Protein AF-A0A5E4GCV5-F1 (afdb_monomer_lite)

Sequence (159 aa):
LLGELKKSVRNRAKPEGSIIEAWVQYESLTFCGMYLKNVETVFNRPQRNNDGGMRNEKLSVFAQSARPFGDPGRGESFSRNGMEVAHWFVLNNCDEIMAYLDEHEQMMKREHPSHLVARKHRELFPQWFLDYVNKLKSSNSPTYSDELYNLAFDPIRAE

Secondary structure (DSSP, 8-state):
-HHHHGGG---TTSHHHHHHHHHHHHHHHHHHHHH-TTS--TTTPPPTT----B---SSHHHHB-----S-TTTSPPPPHHHHHHHHHHHHHT-GGGHHHHHHHHHHHHHHS-HHHHHHHHHHHHHHHHHHHHHHHHHTT-TT--HHHHHHHSPPPP--

Foldseek 3Di:
DVVVLQVQQPDPVCSVVSSVVVVVVVVVQVVVVVVDPPDDGPVNDDDPQDQPAFDPDPWRLNRDRDDDDDDPVPDDDQDPVRLLVVLLVCLVPGPVNVVVLVVLLVVLVVVHDPVCSVVCSSVCSLVVQLVVLVVCVVVVPPPHDPVSNCSSDRPDDPD

InterPro domains:
  IPR025452 Domain of unknown function DUF4218 [PF13960] (2-49)

Radius of gyration: 26.99 Å; chains: 1; bounding box: 55×32×72 Å

pLDDT: mean 88.36, std 9.24, range [38.84, 97.75]

Organism: Prunus dulcis (NCBI:txid3755)

Structure (mmCIF, N/CA/C/O backbone):
data_AF-A0A5E4GCV5-F1
#
_entry.id   AF-A0A5E4GCV5-F1
#
loop_
_atom_site.group_PDB
_atom_site.id
_atom_site.type_symbol
_atom_site.label_atom_id
_atom_site.label_alt_id
_atom_site.label_comp_id
_atom_site.label_asym_id
_atom_site.label_entity_id
_atom_site.label_seq_id
_atom_site.pdbx_PDB_ins_code
_atom_site.Cartn_x
_atom_site.Cartn_y
_atom_site.Cartn_z
_atom_site.occupancy
_atom_site.B_iso_or_equiv
_atom_site.auth_seq_id
_atom_site.auth_comp_id
_atom_site.auth_asym_id
_atom_site.auth_atom_id
_atom_site.pdbx_PDB_model_num
ATOM 1 N N . LEU A 1 1 ? 14.647 15.675 -33.474 1.00 65.62 1 LEU A N 1
ATOM 2 C CA . LEU A 1 1 ? 15.161 14.890 -34.621 1.00 65.62 1 LEU A CA 1
ATOM 3 C C . LEU A 1 1 ? 16.685 14.965 -34.787 1.00 65.62 1 LEU A C 1
ATOM 5 O O . LEU A 1 1 ? 17.357 14.019 -34.405 1.00 65.62 1 LEU A O 1
ATOM 9 N N . LEU A 1 2 ? 17.276 16.069 -35.274 1.00 74.62 2 LEU A N 1
ATOM 10 C CA . LEU A 1 2 ? 18.723 16.108 -35.581 1.00 74.62 2 LEU A CA 1
ATOM 11 C C . LEU A 1 2 ? 19.628 15.863 -34.355 1.00 74.62 2 LEU A C 1
ATOM 13 O O . LEU A 1 2 ? 20.655 15.201 -34.462 1.00 74.62 2 LEU A O 1
ATOM 17 N N . GLY A 1 3 ? 19.239 16.361 -33.177 1.00 81.00 3 GLY A N 1
ATOM 18 C CA . GLY A 1 3 ? 19.983 16.133 -31.931 1.00 81.00 3 GLY A CA 1
ATOM 19 C C . GLY A 1 3 ? 20.004 14.671 -31.465 1.00 81.00 3 GLY A C 1
ATOM 20 O O . GLY A 1 3 ? 20.958 14.261 -30.812 1.00 81.00 3 GLY A O 1
ATOM 21 N N . GLU A 1 4 ? 18.993 13.874 -31.818 1.00 81.81 4 GLU A N 1
ATOM 22 C CA . GLU A 1 4 ? 18.943 12.442 -31.4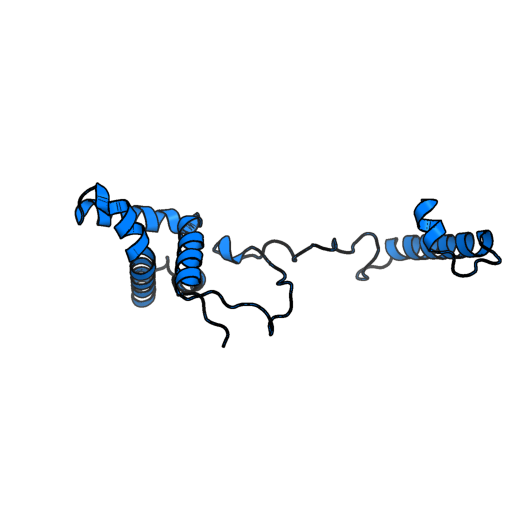93 1.00 81.81 4 GLU A CA 1
ATOM 23 C C . GLU A 1 4 ? 19.745 11.622 -32.500 1.00 81.81 4 GLU A C 1
ATOM 25 O O . GLU A 1 4 ? 20.535 10.772 -32.102 1.00 81.81 4 GLU A O 1
ATOM 30 N N . LEU A 1 5 ? 19.650 11.961 -33.787 1.00 81.81 5 LEU A N 1
ATOM 31 C CA . LEU A 1 5 ? 20.434 11.324 -34.849 1.00 81.81 5 LEU A CA 1
ATOM 32 C C . LEU A 1 5 ? 21.938 11.590 -34.719 1.00 81.81 5 LEU A C 1
ATOM 34 O O . LEU A 1 5 ? 22.764 10.748 -35.047 1.00 81.81 5 LEU A O 1
ATOM 38 N N . LYS A 1 6 ? 22.340 12.725 -34.146 1.00 85.75 6 LYS A N 1
ATOM 39 C CA . LYS A 1 6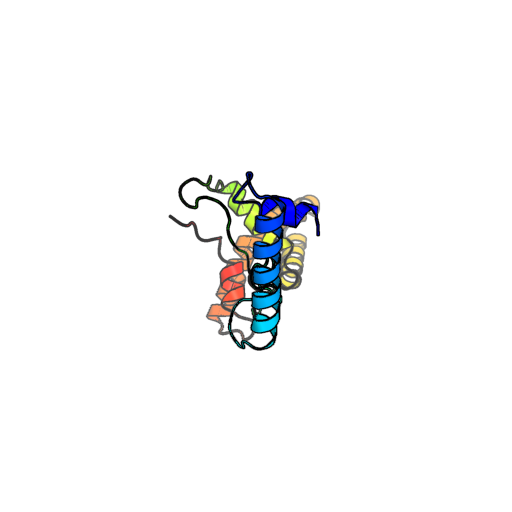 ? 23.753 12.942 -33.800 1.00 85.75 6 LYS A CA 1
ATOM 40 C C . LYS A 1 6 ? 24.272 11.930 -32.771 1.00 85.75 6 LYS A C 1
ATOM 42 O O . LYS A 1 6 ? 25.451 11.589 -32.813 1.00 85.75 6 LYS A O 1
ATOM 47 N N . LYS A 1 7 ? 23.416 11.419 -31.876 1.00 89.12 7 LYS A N 1
ATOM 48 C CA . LYS A 1 7 ? 23.797 10.397 -30.884 1.00 89.12 7 LYS A CA 1
ATOM 49 C C . LYS A 1 7 ? 23.975 9.011 -31.510 1.00 89.12 7 LYS A C 1
ATOM 51 O O . LYS A 1 7 ? 24.615 8.166 -30.893 1.00 89.12 7 LYS A O 1
ATOM 56 N N . SER A 1 8 ? 23.449 8.773 -32.715 1.00 86.44 8 SER A N 1
ATOM 57 C CA . SER A 1 8 ? 23.596 7.495 -33.422 1.00 86.44 8 SER A CA 1
ATOM 58 C C . SER A 1 8 ? 24.860 7.408 -34.288 1.00 86.44 8 SER A C 1
ATOM 60 O O . SER A 1 8 ? 25.106 6.363 -34.886 1.00 86.44 8 SER A O 1
ATOM 62 N N . VAL A 1 9 ? 25.697 8.456 -34.336 1.00 91.69 9 VAL A N 1
ATOM 63 C CA . VAL A 1 9 ? 26.974 8.440 -35.070 1.00 91.69 9 VAL A CA 1
ATOM 64 C C . VAL A 1 9 ? 27.956 7.470 -34.409 1.00 91.69 9 VAL A C 1
ATOM 66 O O . VAL A 1 9 ? 28.618 7.801 -33.425 1.00 91.69 9 VAL A O 1
ATOM 69 N N . ARG A 1 10 ? 28.078 6.269 -34.983 1.00 90.06 10 ARG A N 1
ATOM 70 C CA . ARG A 1 10 ? 29.064 5.257 -34.567 1.00 90.06 10 ARG A CA 1
ATOM 71 C C . ARG A 1 10 ? 30.398 5.411 -35.297 1.00 90.06 10 ARG A C 1
ATOM 73 O O . ARG A 1 10 ? 31.441 5.169 -34.697 1.00 90.06 10 ARG A O 1
ATOM 80 N N . ASN A 1 11 ? 30.383 5.872 -36.552 1.00 91.62 11 ASN A N 1
ATOM 81 C CA . ASN A 1 11 ? 31.589 6.162 -37.324 1.00 91.62 11 ASN A CA 1
ATOM 82 C C . ASN A 1 11 ? 31.765 7.674 -37.527 1.00 91.62 11 ASN A C 1
ATOM 84 O O . ASN A 1 11 ? 31.146 8.286 -38.397 1.00 91.62 11 ASN A O 1
ATOM 88 N N . ARG A 1 12 ? 32.671 8.276 -36.750 1.00 91.12 12 ARG A N 1
ATOM 89 C CA . ARG A 1 12 ? 32.960 9.718 -36.823 1.00 91.12 12 ARG A CA 1
ATOM 90 C C . ARG A 1 12 ? 33.681 10.143 -38.105 1.00 91.12 12 ARG A C 1
ATOM 92 O O . ARG A 1 12 ? 33.622 11.318 -38.441 1.00 91.12 12 ARG A O 1
ATOM 99 N N . ALA A 1 13 ? 34.326 9.221 -38.824 1.00 94.00 13 ALA A N 1
ATOM 100 C CA . ALA A 1 13 ? 34.964 9.516 -40.109 1.00 94.00 13 ALA A CA 1
ATOM 101 C C . ALA A 1 13 ? 33.947 9.642 -41.258 1.00 94.00 13 ALA A C 1
ATOM 103 O O . ALA A 1 13 ? 34.273 10.185 -42.308 1.00 94.00 13 ALA A O 1
ATOM 104 N N . LYS A 1 14 ? 32.722 9.128 -41.066 1.00 92.56 14 LYS A N 1
ATOM 105 C CA . LYS A 1 14 ? 31.602 9.217 -42.018 1.00 92.56 14 LYS A CA 1
ATOM 106 C C . LYS A 1 14 ? 30.298 9.524 -41.266 1.00 92.56 14 LYS A C 1
ATOM 108 O O . LYS A 1 14 ? 29.443 8.639 -41.118 1.00 92.56 14 LYS A O 1
ATOM 113 N N . PRO A 1 15 ? 30.155 10.751 -40.735 1.00 91.56 15 PRO A N 1
ATOM 114 C CA . PRO A 1 15 ? 29.041 11.104 -39.867 1.00 91.56 15 PRO A CA 1
ATOM 115 C C . PRO A 1 15 ? 27.701 11.103 -40.609 1.00 91.56 15 PRO A C 1
ATOM 117 O O . PRO A 1 15 ? 26.736 10.579 -40.056 1.00 91.56 15 PRO A O 1
ATOM 120 N N . GLU A 1 16 ? 27.626 11.594 -41.857 1.00 93.00 16 GLU A N 1
ATOM 121 C CA . GLU A 1 16 ? 26.362 11.563 -42.610 1.00 93.00 16 GLU A CA 1
ATOM 122 C C . GLU A 1 16 ? 25.924 10.127 -42.904 1.00 93.00 16 GLU A C 1
ATOM 124 O O . GLU A 1 16 ? 24.764 9.784 -42.692 1.00 93.00 16 GLU A O 1
ATOM 129 N N . GLY A 1 17 ? 26.861 9.263 -43.311 1.00 93.94 17 GLY A N 1
ATOM 130 C CA . GLY A 1 17 ? 26.578 7.848 -43.565 1.00 93.94 17 GLY A CA 1
ATOM 131 C C . GLY A 1 17 ? 26.038 7.126 -42.327 1.00 93.94 17 GLY A C 1
ATOM 132 O O . GLY A 1 17 ? 25.045 6.411 -42.422 1.00 93.94 17 GLY A O 1
ATOM 133 N N . SER A 1 18 ? 26.628 7.383 -41.153 1.00 92.69 18 SER A N 1
ATOM 134 C CA . SER A 1 18 ? 26.147 6.812 -39.883 1.00 92.69 18 SER A CA 1
ATOM 135 C C . SER A 1 18 ? 24.742 7.303 -39.511 1.00 92.69 18 SER A C 1
ATOM 137 O O . SER A 1 18 ? 23.948 6.555 -38.945 1.00 92.69 18 SER A O 1
ATOM 139 N N . ILE A 1 19 ? 24.429 8.570 -39.804 1.00 92.69 19 ILE A N 1
ATOM 140 C CA . ILE A 1 19 ? 23.101 9.146 -39.551 1.00 92.69 19 ILE A CA 1
ATOM 141 C C . ILE A 1 19 ? 22.059 8.521 -40.480 1.00 92.69 19 ILE A C 1
ATOM 143 O O . ILE A 1 19 ? 20.987 8.139 -40.014 1.00 92.69 19 ILE A O 1
ATOM 147 N N . ILE A 1 20 ? 22.377 8.390 -41.772 1.00 93.25 20 ILE A N 1
ATOM 148 C CA . ILE A 1 20 ? 21.485 7.783 -42.767 1.00 93.25 20 ILE A CA 1
ATOM 149 C C . ILE A 1 20 ? 21.191 6.326 -42.399 1.00 93.25 20 ILE A C 1
ATOM 151 O O . ILE A 1 20 ? 20.032 5.924 -42.398 1.00 93.25 20 ILE A O 1
ATOM 155 N N . GLU A 1 21 ? 22.210 5.549 -42.029 1.00 92.12 21 GLU A N 1
ATOM 156 C CA . GLU A 1 21 ? 22.036 4.153 -41.615 1.00 92.12 21 GLU A CA 1
ATOM 157 C C . GLU A 1 21 ? 21.094 4.026 -40.407 1.00 92.12 21 GLU A C 1
ATOM 159 O O . GLU A 1 21 ? 20.141 3.245 -40.435 1.00 92.12 21 GLU A O 1
ATOM 164 N N . ALA A 1 22 ? 21.312 4.838 -39.369 1.00 90.81 22 ALA A N 1
ATOM 165 C CA . ALA A 1 22 ? 20.453 4.860 -38.190 1.00 90.81 22 ALA A CA 1
ATOM 166 C C . ALA A 1 22 ? 19.007 5.267 -38.520 1.00 90.81 22 ALA A C 1
ATOM 168 O O . ALA A 1 22 ? 18.069 4.705 -37.956 1.00 90.81 22 ALA A O 1
ATOM 169 N N . TRP A 1 23 ? 18.820 6.212 -39.446 1.00 91.44 23 TRP A N 1
ATOM 170 C CA . TRP A 1 23 ? 17.493 6.622 -39.903 1.00 91.44 23 TRP A CA 1
ATOM 171 C C . TRP A 1 23 ? 16.768 5.494 -40.642 1.00 91.44 23 TRP A C 1
ATOM 173 O O . TRP A 1 23 ? 15.616 5.202 -40.335 1.00 91.44 23 TRP A O 1
ATOM 183 N N . VAL A 1 24 ? 17.452 4.804 -41.560 1.00 94.12 24 VAL A N 1
ATOM 184 C CA . VAL A 1 24 ? 16.883 3.659 -42.291 1.00 94.12 24 VAL A CA 1
ATOM 185 C C . VAL A 1 24 ? 16.468 2.545 -41.329 1.00 94.12 24 VAL A C 1
ATOM 187 O O . VAL A 1 24 ? 15.382 1.982 -41.473 1.00 94.12 24 VAL A O 1
ATOM 190 N N . GLN A 1 25 ? 17.293 2.247 -40.321 1.00 90.56 25 GLN A N 1
ATOM 191 C CA . GLN A 1 25 ? 16.951 1.275 -39.278 1.00 90.56 25 GLN A CA 1
ATOM 192 C C . GLN A 1 25 ? 15.725 1.714 -38.468 1.00 90.56 25 GLN A C 1
ATOM 194 O O . GLN A 1 25 ? 14.823 0.907 -38.244 1.00 90.56 25 GLN A O 1
ATOM 199 N N . TYR A 1 26 ? 15.674 2.984 -38.056 1.00 89.06 26 TYR A N 1
ATOM 200 C CA . TYR A 1 26 ? 14.546 3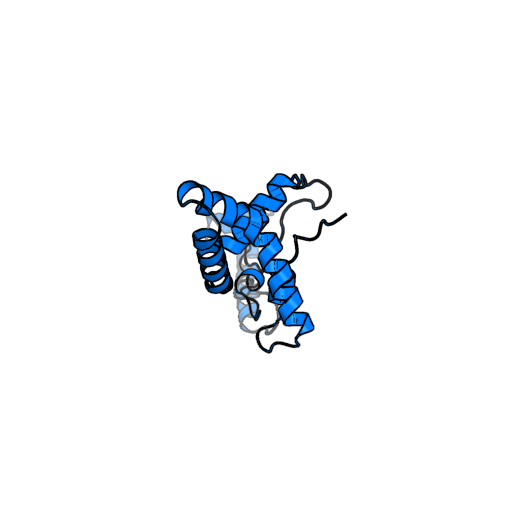.546 -37.315 1.00 89.06 26 TYR A CA 1
ATOM 201 C C . TYR A 1 26 ? 13.234 3.444 -38.100 1.00 89.06 26 TYR A C 1
ATOM 203 O O . TYR A 1 26 ? 12.262 2.910 -37.572 1.00 89.06 26 TYR A O 1
ATOM 211 N N . GLU A 1 27 ? 13.212 3.882 -39.360 1.00 91.38 27 GLU A N 1
ATOM 212 C CA . GLU A 1 27 ? 12.026 3.810 -40.225 1.00 91.38 27 GLU A CA 1
ATOM 213 C C . GLU A 1 27 ? 11.592 2.360 -40.468 1.00 91.38 27 GLU A C 1
ATOM 215 O O . GLU A 1 27 ? 10.413 2.032 -40.342 1.00 91.38 27 GLU A O 1
ATOM 220 N N . SER A 1 28 ? 12.544 1.455 -40.722 1.00 92.69 28 SER A N 1
ATOM 221 C CA . SER A 1 28 ? 12.244 0.034 -40.949 1.00 92.69 28 SER A CA 1
ATOM 222 C C . SER A 1 28 ? 11.613 -0.623 -39.717 1.00 92.69 28 SER A C 1
ATOM 224 O O . SER A 1 28 ? 10.623 -1.343 -39.834 1.00 92.69 28 SER A O 1
ATOM 226 N N . LEU A 1 29 ? 12.151 -0.363 -38.519 1.00 88.81 29 LEU A N 1
ATOM 227 C CA . LEU A 1 29 ? 11.611 -0.894 -37.261 1.00 88.81 29 LEU A CA 1
ATOM 228 C C . LEU A 1 29 ? 10.260 -0.268 -36.905 1.00 88.81 29 LEU A C 1
ATOM 230 O O . LEU A 1 29 ? 9.369 -0.971 -36.433 1.00 88.81 29 LEU A O 1
ATOM 234 N N . THR A 1 30 ? 10.103 1.030 -37.159 1.00 88.81 30 THR A N 1
ATOM 235 C CA . THR A 1 30 ? 8.841 1.764 -36.998 1.00 88.81 30 THR A CA 1
ATOM 236 C C . THR A 1 30 ? 7.759 1.153 -37.887 1.00 88.81 30 THR A C 1
ATOM 238 O O . THR A 1 30 ? 6.698 0.783 -37.388 1.00 88.81 30 THR A O 1
ATOM 241 N N . PHE A 1 31 ? 8.052 0.950 -39.174 1.00 90.19 31 PHE A N 1
ATOM 242 C CA . PHE A 1 31 ? 7.137 0.331 -40.130 1.00 90.19 31 PHE A CA 1
ATOM 243 C C . PHE A 1 31 ? 6.766 -1.101 -39.730 1.00 90.19 31 PHE A C 1
ATOM 245 O O . PHE A 1 31 ? 5.585 -1.415 -39.602 1.00 90.19 31 PHE A O 1
ATOM 252 N N . CYS A 1 32 ? 7.752 -1.967 -39.466 1.00 90.00 32 CYS A N 1
ATOM 253 C CA . CYS A 1 32 ? 7.492 -3.339 -39.021 1.00 90.00 32 CYS A CA 1
ATOM 254 C C . CYS A 1 32 ? 6.670 -3.367 -37.722 1.00 90.00 32 CYS A C 1
ATOM 256 O O . CYS A 1 32 ? 5.748 -4.173 -37.586 1.00 90.00 32 CYS A O 1
ATOM 258 N N . GLY A 1 33 ? 6.955 -2.455 -36.789 1.00 88.44 33 GLY A N 1
ATOM 259 C CA . GLY A 1 33 ? 6.248 -2.331 -35.517 1.00 88.44 33 GLY A CA 1
ATOM 260 C C . GLY A 1 33 ? 4.754 -2.028 -35.653 1.00 88.44 33 GLY A C 1
ATOM 261 O O . GLY A 1 33 ? 3.989 -2.413 -34.774 1.00 88.44 33 GLY A O 1
ATOM 262 N N . MET A 1 34 ? 4.312 -1.417 -36.759 1.00 88.44 34 MET A N 1
ATOM 263 C CA . MET A 1 34 ? 2.884 -1.187 -37.022 1.00 88.44 34 MET A CA 1
ATOM 264 C C . MET A 1 34 ? 2.110 -2.482 -37.321 1.00 88.44 34 MET A C 1
ATOM 266 O O . MET A 1 34 ? 0.894 -2.518 -37.141 1.00 88.44 34 MET A O 1
ATOM 270 N N . TYR A 1 35 ? 2.794 -3.543 -37.764 1.00 89.25 35 TYR A N 1
ATOM 271 C CA . TYR A 1 35 ? 2.163 -4.795 -38.204 1.00 89.25 35 TYR A CA 1
ATOM 272 C C . TYR A 1 35 ? 2.462 -5.995 -37.296 1.00 89.25 35 TYR A C 1
ATOM 274 O O . TYR A 1 35 ? 1.744 -6.996 -37.346 1.00 89.25 35 TYR A O 1
ATOM 282 N N . LEU A 1 36 ? 3.485 -5.914 -36.441 1.00 87.06 36 LEU A N 1
ATOM 283 C CA . LEU A 1 36 ? 3.798 -6.957 -35.466 1.00 87.06 36 LEU A CA 1
ATOM 284 C C . LEU A 1 36 ? 2.853 -6.871 -34.259 1.00 87.06 36 LEU A C 1
ATOM 286 O O . LEU A 1 36 ? 2.929 -5.952 -33.445 1.00 87.06 36 LEU A O 1
ATOM 290 N N . LYS A 1 37 ? 1.973 -7.865 -34.115 1.00 82.31 37 LYS A N 1
ATOM 291 C CA . LYS A 1 37 ? 1.142 -8.029 -32.913 1.00 82.31 37 LYS A CA 1
ATOM 292 C C . LYS A 1 37 ? 1.943 -8.766 -31.835 1.00 82.31 37 LYS A C 1
ATOM 294 O O . LYS A 1 37 ? 2.647 -9.722 -32.144 1.00 82.31 37 LYS A O 1
ATOM 299 N N . ASN A 1 38 ? 1.796 -8.346 -30.578 1.00 82.38 38 ASN A N 1
ATOM 300 C CA . ASN A 1 38 ? 2.404 -8.972 -29.390 1.00 82.38 38 ASN A CA 1
ATOM 301 C C . ASN A 1 38 ? 3.937 -8.855 -29.266 1.00 82.38 38 ASN A C 1
ATOM 303 O O . ASN A 1 38 ? 4.557 -9.654 -28.568 1.00 82.38 38 ASN A O 1
ATOM 307 N N . VAL A 1 39 ? 4.555 -7.861 -29.904 1.00 84.94 39 VAL A N 1
ATOM 308 C CA . VAL A 1 39 ? 5.969 -7.509 -29.689 1.00 84.94 39 VAL A CA 1
ATOM 309 C C . VAL A 1 39 ? 6.035 -6.113 -29.078 1.00 84.94 39 VAL A C 1
ATOM 311 O O . VAL A 1 39 ? 5.261 -5.236 -29.465 1.00 84.94 39 VAL A O 1
ATOM 314 N N . GLU A 1 40 ? 6.940 -5.899 -28.123 1.00 84.38 40 GLU A N 1
ATOM 315 C CA . GLU A 1 40 ? 7.205 -4.564 -27.583 1.00 84.38 40 GLU A CA 1
ATOM 316 C C . GLU A 1 40 ? 7.836 -3.684 -28.679 1.00 84.38 40 GLU A C 1
ATOM 318 O O . GLU A 1 40 ? 8.882 -4.003 -29.242 1.00 84.38 40 GLU A O 1
ATOM 323 N N . THR A 1 41 ? 7.185 -2.572 -29.001 1.00 85.81 41 THR A N 1
ATOM 324 C CA . THR A 1 41 ? 7.590 -1.585 -30.005 1.00 85.81 41 THR A CA 1
ATOM 325 C C . THR A 1 41 ? 7.692 -0.210 -29.356 1.00 85.81 41 THR A C 1
ATOM 327 O O . THR A 1 41 ? 7.212 0.009 -28.246 1.00 85.81 41 THR A O 1
ATOM 330 N N . VAL A 1 42 ? 8.257 0.764 -30.072 1.00 79.44 42 VAL A N 1
ATOM 331 C CA . VAL A 1 42 ? 8.301 2.164 -29.610 1.00 79.44 42 VAL A CA 1
ATOM 332 C C . VAL A 1 42 ? 6.897 2.719 -29.307 1.00 79.44 42 VAL A C 1
ATOM 334 O O . VAL A 1 42 ? 6.767 3.599 -28.464 1.00 79.44 42 VAL A O 1
ATOM 337 N N . PHE A 1 43 ? 5.850 2.184 -29.943 1.00 81.25 43 PHE A N 1
ATOM 338 C CA . PHE A 1 43 ? 4.473 2.661 -29.795 1.00 81.25 43 PHE A CA 1
ATOM 339 C C . PHE A 1 43 ? 3.722 2.074 -28.599 1.00 81.25 43 PHE A C 1
ATOM 341 O O . PHE A 1 43 ? 2.850 2.738 -28.049 1.00 81.25 43 PHE A O 1
ATOM 348 N N . ASN A 1 44 ? 4.015 0.827 -28.224 1.00 83.06 44 ASN A N 1
ATOM 349 C CA . ASN A 1 44 ? 3.273 0.108 -27.181 1.00 83.06 44 ASN A CA 1
ATOM 350 C C . ASN A 1 44 ? 4.090 -0.115 -25.899 1.00 83.06 44 ASN A C 1
ATOM 352 O O . ASN A 1 44 ? 3.544 -0.586 -24.901 1.00 83.06 44 ASN A O 1
ATOM 356 N N . ARG A 1 45 ? 5.384 0.232 -25.916 1.00 83.38 45 ARG A N 1
ATOM 357 C CA . ARG A 1 45 ? 6.264 0.149 -24.756 1.00 83.38 45 ARG A CA 1
ATOM 358 C C . ARG A 1 45 ? 5.730 1.023 -23.615 1.00 83.38 45 ARG A C 1
ATOM 360 O O . ARG A 1 45 ? 5.580 2.234 -23.803 1.00 83.38 45 ARG A O 1
ATOM 367 N N . PRO A 1 46 ? 5.504 0.451 -22.418 1.00 81.81 46 PRO A N 1
ATOM 368 C CA . PRO A 1 46 ? 5.176 1.218 -21.226 1.00 81.81 46 PRO A CA 1
ATOM 369 C C . PRO A 1 46 ? 6.204 2.320 -20.958 1.00 81.81 46 PRO A C 1
ATOM 371 O O . PRO A 1 46 ? 7.404 2.143 -21.190 1.00 81.81 46 PRO A O 1
ATOM 374 N N . GLN A 1 47 ? 5.752 3.454 -20.417 1.00 80.06 47 GLN A N 1
ATOM 375 C CA . GLN A 1 47 ? 6.677 4.474 -19.927 1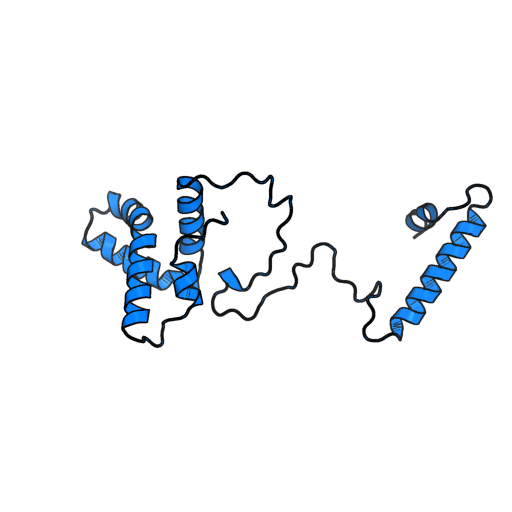.00 80.06 47 GLN A CA 1
ATOM 376 C C . GLN A 1 47 ? 7.628 3.882 -18.878 1.00 80.06 47 GLN A C 1
ATOM 378 O O . GLN A 1 47 ? 7.288 2.935 -18.171 1.00 80.06 47 GLN A O 1
ATOM 383 N N . ARG A 1 48 ? 8.824 4.474 -18.748 1.00 76.81 48 ARG A N 1
ATOM 384 C CA . ARG A 1 48 ? 9.854 4.002 -17.804 1.00 76.81 48 ARG A CA 1
ATOM 385 C C . ARG A 1 48 ? 9.351 3.873 -16.361 1.00 76.81 48 ARG A C 1
ATOM 387 O O . ARG A 1 48 ? 9.821 2.985 -15.661 1.00 76.81 48 ARG A O 1
ATOM 394 N N . ASN A 1 49 ? 8.403 4.723 -15.965 1.00 79.19 49 ASN A N 1
ATOM 395 C CA . ASN A 1 49 ? 7.806 4.759 -14.629 1.00 79.19 49 ASN A CA 1
ATOM 396 C C . ASN A 1 49 ? 6.367 4.209 -14.637 1.00 79.19 49 ASN A C 1
ATOM 398 O O . ASN A 1 49 ? 5.494 4.752 -13.970 1.00 79.19 49 ASN A O 1
ATOM 402 N N . ASN A 1 50 ? 6.081 3.198 -15.463 1.00 81.38 50 ASN A N 1
ATOM 403 C CA . ASN A 1 50 ? 4.795 2.509 -15.419 1.00 81.38 50 ASN A CA 1
ATOM 404 C C . ASN A 1 50 ? 4.862 1.348 -14.415 1.00 81.38 50 ASN A C 1
ATOM 406 O O . ASN A 1 50 ? 5.493 0.329 -14.695 1.00 81.38 50 ASN A O 1
ATOM 410 N N . ASP A 1 51 ? 4.174 1.498 -13.284 1.00 81.56 51 ASP A N 1
ATOM 411 C CA . ASP A 1 51 ? 4.127 0.494 -12.214 1.00 81.56 51 ASP A CA 1
ATOM 412 C C . ASP A 1 51 ? 3.063 -0.597 -12.431 1.00 81.56 51 ASP A C 1
ATOM 414 O O . ASP A 1 51 ? 2.844 -1.433 -11.561 1.00 81.56 51 ASP A O 1
ATOM 418 N N . GLY A 1 52 ? 2.418 -0.641 -13.601 1.00 78.94 52 GLY A N 1
ATOM 419 C CA . GLY A 1 52 ? 1.431 -1.674 -13.938 1.00 78.94 52 GLY A CA 1
ATOM 420 C C . GLY A 1 52 ? -0.013 -1.308 -13.588 1.00 78.94 52 GLY A C 1
ATOM 421 O O . GLY A 1 52 ? -0.898 -2.143 -13.742 1.00 78.94 52 GLY A O 1
ATOM 422 N N . GLY A 1 53 ? -0.261 -0.059 -13.185 1.00 82.06 53 GLY A N 1
ATOM 423 C CA . GLY A 1 53 ? -1.602 0.471 -12.932 1.00 82.06 53 GLY A CA 1
ATOM 424 C C . GLY A 1 53 ? -2.264 -0.066 -11.658 1.00 82.06 53 GLY A C 1
ATOM 425 O O . GLY A 1 53 ? -1.614 -0.655 -10.788 1.00 82.06 53 GLY A O 1
ATOM 426 N N . MET A 1 54 ? -3.571 0.185 -11.540 1.00 84.19 54 MET A N 1
ATOM 427 C CA . MET A 1 54 ? -4.375 -0.290 -10.413 1.00 84.19 54 MET A CA 1
ATOM 428 C C . MET A 1 54 ? -4.771 -1.757 -10.597 1.00 84.19 54 MET A C 1
ATOM 430 O O . MET A 1 54 ? -5.186 -2.175 -11.678 1.00 84.19 54 MET A O 1
ATOM 434 N N . ARG A 1 55 ? -4.655 -2.523 -9.517 1.00 86.12 55 ARG A N 1
ATOM 435 C CA . ARG A 1 55 ? -5.148 -3.889 -9.369 1.00 86.12 55 ARG A CA 1
ATOM 436 C C . ARG A 1 55 ? -6.610 -3.866 -8.936 1.00 86.12 55 ARG A C 1
ATOM 438 O O . ARG A 1 55 ? -7.077 -2.897 -8.343 1.00 86.12 55 ARG A O 1
ATOM 445 N N . ASN A 1 56 ? -7.313 -4.959 -9.213 1.00 87.12 56 ASN A N 1
ATOM 446 C CA . ASN A 1 56 ? -8.688 -5.160 -8.761 1.00 87.12 56 ASN A CA 1
ATOM 447 C C . ASN A 1 56 ? -8.695 -5.701 -7.322 1.00 87.12 56 ASN A C 1
ATOM 449 O O . ASN A 1 56 ? -8.997 -6.873 -7.113 1.00 87.12 56 ASN A O 1
ATOM 453 N N . GLU A 1 57 ? -8.338 -4.851 -6.363 1.00 89.00 57 GLU A N 1
ATOM 454 C CA . GLU A 1 57 ? -8.425 -5.147 -4.924 1.00 89.00 57 GLU A CA 1
ATOM 455 C C . GLU A 1 57 ? -9.695 -4.518 -4.328 1.00 89.00 57 GLU A C 1
ATOM 457 O O . GLU A 1 57 ? -10.276 -3.600 -4.918 1.00 89.00 57 GLU A O 1
ATOM 462 N N . LYS A 1 58 ? -10.155 -5.007 -3.171 1.00 87.75 58 LYS A N 1
ATOM 463 C CA . LYS A 1 58 ? -11.340 -4.453 -2.491 1.00 87.75 58 LYS A CA 1
ATOM 464 C C . LYS A 1 58 ? -11.038 -3.135 -1.785 1.00 87.75 58 LYS A C 1
ATOM 466 O O . LYS A 1 58 ? -11.915 -2.277 -1.738 1.00 87.75 58 LYS A O 1
ATOM 471 N N . LEU A 1 59 ? -9.839 -2.996 -1.223 1.00 89.75 59 LEU A N 1
ATOM 472 C CA . LEU A 1 59 ? -9.361 -1.787 -0.563 1.00 89.75 59 LEU A CA 1
ATOM 473 C C . LEU A 1 59 ? -8.378 -1.047 -1.474 1.00 89.75 59 LEU A C 1
ATOM 475 O O . LEU A 1 59 ? -7.393 -1.609 -1.961 1.00 89.75 59 LEU A O 1
ATOM 479 N N . SER A 1 60 ? -8.614 0.249 -1.657 1.00 89.88 60 SER A N 1
ATOM 480 C CA . SER A 1 60 ? -7.807 1.141 -2.495 1.00 89.88 60 SER A CA 1
ATOM 481 C C . SER A 1 60 ? -6.327 1.161 -2.104 1.00 89.88 60 SER A C 1
ATOM 483 O O . SER A 1 60 ? -5.463 1.222 -2.980 1.00 89.88 60 SER A O 1
ATOM 485 N N . VAL A 1 61 ? -6.023 1.014 -0.810 1.00 89.00 61 VAL A N 1
ATOM 486 C CA . VAL A 1 61 ? -4.650 0.932 -0.283 1.00 89.00 61 VAL A CA 1
ATOM 487 C C . VAL A 1 61 ? -3.841 -0.221 -0.892 1.00 89.00 61 VAL A C 1
ATOM 489 O O . VAL A 1 61 ? -2.627 -0.101 -1.047 1.00 89.00 61 VAL A O 1
ATOM 492 N N . PHE A 1 62 ? -4.497 -1.316 -1.288 1.00 89.06 62 PHE A N 1
ATOM 493 C CA . PHE A 1 62 ? -3.851 -2.460 -1.937 1.00 89.06 62 PHE A CA 1
ATOM 494 C C . PHE A 1 62 ? -3.938 -2.410 -3.465 1.00 89.06 62 PHE A C 1
ATOM 496 O O . PHE A 1 62 ? -3.165 -3.082 -4.149 1.00 89.06 62 PHE A O 1
ATOM 503 N N . ALA A 1 63 ? -4.835 -1.589 -4.018 1.00 89.62 63 ALA A N 1
ATOM 504 C CA . ALA A 1 63 ? -5.040 -1.492 -5.457 1.00 89.62 63 ALA A CA 1
ATOM 505 C C . ALA A 1 63 ? -3.827 -0.898 -6.187 1.00 89.62 63 ALA A C 1
ATOM 507 O O . ALA A 1 63 ? -3.585 -1.223 -7.350 1.00 89.62 63 ALA A O 1
ATOM 508 N N . GLN A 1 64 ? -3.038 -0.031 -5.551 1.00 84.75 64 GLN A N 1
ATOM 509 C CA . GLN A 1 64 ? -1.895 0.581 -6.221 1.00 84.75 64 GLN A CA 1
ATOM 510 C C . GLN A 1 64 ? -0.731 -0.409 -6.369 1.00 84.75 64 GLN A C 1
ATOM 512 O O . GLN A 1 64 ? -0.120 -0.842 -5.394 1.00 84.75 64 GLN A O 1
ATOM 517 N N . SER A 1 65 ? -0.356 -0.712 -7.615 1.00 82.94 65 SER A N 1
ATOM 518 C CA . SER A 1 65 ? 0.918 -1.379 -7.878 1.00 82.94 65 SER A CA 1
ATOM 519 C C . SER A 1 65 ? 2.060 -0.386 -7.671 1.00 82.94 65 SER A C 1
ATOM 521 O O . SER A 1 65 ? 2.047 0.707 -8.234 1.00 82.94 65 SER A O 1
ATOM 523 N N . ALA A 1 66 ? 3.056 -0.779 -6.884 1.00 78.81 66 ALA A N 1
ATOM 524 C CA . ALA A 1 66 ? 4.296 -0.036 -6.718 1.00 78.81 66 ALA A CA 1
ATOM 525 C C . ALA A 1 66 ? 5.474 -0.921 -7.120 1.00 78.81 66 ALA A C 1
ATOM 527 O O . ALA A 1 66 ? 5.513 -2.112 -6.793 1.00 78.81 66 ALA A O 1
ATOM 528 N N . ARG A 1 67 ? 6.455 -0.335 -7.811 1.00 76.81 67 ARG A N 1
ATOM 529 C CA . ARG A 1 67 ? 7.730 -0.997 -8.076 1.00 76.81 67 ARG A CA 1
ATOM 530 C C . ARG A 1 67 ? 8.749 -0.544 -7.030 1.00 76.81 67 ARG A C 1
ATOM 532 O O . ARG A 1 67 ? 9.246 0.578 -7.137 1.00 76.81 67 ARG A O 1
ATOM 539 N N . PRO A 1 68 ? 9.081 -1.375 -6.025 1.00 76.62 68 PRO A N 1
ATOM 540 C CA . PRO A 1 68 ? 10.112 -1.006 -5.067 1.00 76.62 68 PRO A CA 1
ATOM 541 C C . PRO A 1 68 ? 11.429 -0.740 -5.806 1.00 76.62 68 PRO A C 1
ATOM 543 O O . PRO A 1 68 ? 11.806 -1.468 -6.728 1.00 76.62 68 PRO A O 1
ATOM 546 N N . PHE A 1 69 ? 12.105 0.337 -5.417 1.00 74.69 69 PHE A N 1
ATOM 547 C CA . PHE A 1 69 ? 13.387 0.758 -5.970 1.00 74.69 69 PHE A CA 1
ATOM 548 C C . PHE A 1 69 ? 14.438 0.791 -4.860 1.00 74.69 69 PHE A C 1
ATOM 550 O O . PHE A 1 69 ? 14.128 1.119 -3.718 1.00 74.69 69 PHE A O 1
ATOM 557 N N . GLY A 1 70 ? 15.686 0.491 -5.215 1.00 77.75 70 GLY A N 1
ATOM 558 C CA . GLY A 1 70 ? 16.802 0.388 -4.275 1.00 77.75 70 GLY A CA 1
ATOM 559 C C . GLY A 1 70 ? 17.250 -1.055 -4.051 1.00 77.75 70 GLY A C 1
ATOM 560 O O . GLY A 1 70 ? 16.666 -1.988 -4.597 1.00 77.75 70 GLY A O 1
ATOM 561 N N . ASP A 1 71 ? 18.332 -1.220 -3.288 1.00 77.81 71 ASP A N 1
ATOM 562 C CA . ASP A 1 71 ? 18.853 -2.529 -2.883 1.00 77.81 71 ASP A CA 1
ATOM 563 C C . ASP A 1 71 ? 18.096 -3.017 -1.633 1.00 77.81 71 ASP A C 1
ATOM 565 O O . ASP A 1 71 ? 18.260 -2.413 -0.567 1.00 77.81 71 ASP A O 1
ATOM 569 N N . PRO A 1 72 ? 17.292 -4.096 -1.725 1.00 69.88 72 PRO A N 1
ATOM 570 C CA . PRO A 1 72 ? 16.541 -4.619 -0.586 1.00 69.88 72 PRO A CA 1
ATOM 571 C C . PRO A 1 72 ? 17.436 -5.031 0.589 1.00 69.88 72 PRO A C 1
ATOM 573 O O . PRO A 1 72 ? 16.998 -4.969 1.731 1.00 69.88 72 PRO A O 1
ATOM 576 N N . GLY A 1 73 ? 18.689 -5.428 0.328 1.00 68.88 73 GLY A N 1
ATOM 577 C CA . GLY A 1 73 ? 19.615 -5.917 1.354 1.00 68.88 73 GLY A CA 1
ATOM 578 C C . GLY A 1 73 ? 20.420 -4.827 2.067 1.00 68.88 73 GLY A C 1
ATOM 579 O O . GLY A 1 73 ? 21.138 -5.128 3.018 1.00 68.88 73 GLY A O 1
ATOM 580 N N . ARG A 1 74 ? 20.342 -3.570 1.607 1.00 70.00 74 ARG A N 1
ATOM 581 C CA . ARG A 1 74 ? 21.103 -2.429 2.161 1.00 70.00 74 ARG A CA 1
ATOM 582 C C . ARG A 1 74 ? 20.230 -1.250 2.589 1.00 70.00 74 ARG A C 1
ATOM 584 O O . ARG A 1 74 ? 20.767 -0.204 2.946 1.00 70.00 74 ARG A O 1
ATOM 591 N N . GLY A 1 75 ? 18.909 -1.396 2.532 1.00 68.25 75 GLY A N 1
ATOM 592 C CA . GLY A 1 75 ? 17.983 -0.389 3.037 1.00 68.25 75 GLY A CA 1
ATOM 593 C C . GLY A 1 75 ? 18.028 -0.295 4.562 1.00 68.25 75 GLY A C 1
ATOM 594 O O . GLY A 1 75 ? 18.164 -1.305 5.253 1.00 68.25 75 GLY A O 1
ATOM 595 N N . GLU A 1 76 ? 17.891 0.916 5.100 1.00 73.56 76 GLU A N 1
ATOM 596 C CA . GLU A 1 76 ? 17.595 1.086 6.522 1.00 73.56 76 GLU A CA 1
ATOM 597 C C . GLU A 1 76 ? 16.178 0.577 6.803 1.00 73.56 76 GLU A C 1
ATOM 599 O O . GLU A 1 76 ? 15.224 0.918 6.100 1.00 73.56 76 GLU A O 1
ATOM 604 N N . SER A 1 77 ? 16.035 -0.253 7.835 1.00 77.25 77 SER A N 1
ATOM 605 C CA . SER A 1 77 ? 14.721 -0.669 8.314 1.00 77.25 77 SER A CA 1
ATOM 606 C C . SER A 1 77 ? 14.100 0.437 9.165 1.00 77.25 77 SER A C 1
ATOM 608 O O . SER A 1 77 ? 14.790 1.152 9.897 1.00 77.25 77 SER A O 1
ATOM 610 N N . PHE A 1 78 ? 12.775 0.574 9.098 1.00 80.50 78 PHE A N 1
ATOM 611 C CA . PHE A 1 78 ? 12.065 1.467 10.007 1.00 80.50 78 PHE A CA 1
ATOM 612 C C . PHE A 1 78 ? 12.280 1.020 11.459 1.00 80.50 78 PHE A C 1
ATOM 614 O O . PHE A 1 78 ? 12.204 -0.168 11.792 1.00 80.50 78 PHE A O 1
ATOM 621 N N . SER A 1 79 ? 12.507 1.990 12.349 1.00 89.31 79 SER A N 1
ATOM 622 C CA . SER A 1 79 ? 12.408 1.737 13.788 1.00 89.31 79 SER A CA 1
ATOM 623 C C . SER A 1 79 ? 10.981 1.314 14.139 1.00 89.31 79 SER A C 1
ATOM 625 O O . SER A 1 79 ? 10.038 1.654 13.426 1.00 89.31 79 SER A O 1
ATOM 627 N N . ARG A 1 80 ? 10.794 0.626 15.271 1.00 85.88 80 ARG A N 1
ATOM 628 C CA . ARG A 1 80 ? 9.458 0.209 15.728 1.00 85.88 80 ARG A CA 1
ATOM 629 C C . ARG A 1 80 ? 8.471 1.383 15.783 1.00 85.88 80 ARG A C 1
ATOM 631 O O . ARG A 1 80 ? 7.404 1.307 15.193 1.00 85.88 80 ARG A O 1
ATOM 638 N N . ASN A 1 81 ? 8.869 2.492 16.407 1.00 89.31 81 ASN A N 1
ATOM 639 C CA . ASN A 1 81 ? 8.044 3.701 16.472 1.00 89.31 81 ASN A CA 1
ATOM 640 C C . ASN A 1 81 ? 7.777 4.295 15.078 1.00 89.31 81 ASN A C 1
ATOM 642 O O . ASN A 1 81 ? 6.692 4.800 14.815 1.00 89.31 81 ASN A O 1
ATOM 646 N N . GLY A 1 82 ? 8.753 4.231 14.166 1.00 90.75 82 GLY A N 1
ATOM 647 C CA . GLY A 1 82 ? 8.550 4.642 12.777 1.00 90.75 82 GLY A CA 1
ATOM 648 C C . GLY A 1 82 ? 7.497 3.788 12.066 1.00 90.75 82 GLY A C 1
ATOM 649 O O . GLY A 1 82 ? 6.658 4.329 11.352 1.00 90.75 82 GLY A O 1
ATOM 650 N N . MET A 1 83 ? 7.508 2.478 12.318 1.00 88.69 83 MET A N 1
ATOM 651 C CA . MET A 1 83 ? 6.522 1.533 11.797 1.00 88.69 83 MET A CA 1
ATOM 652 C C . MET A 1 83 ? 5.117 1.829 12.337 1.00 88.69 83 MET A C 1
ATOM 654 O O . MET A 1 83 ? 4.178 1.932 11.558 1.00 88.69 83 MET A O 1
ATOM 658 N N . GLU A 1 84 ? 4.989 2.055 13.648 1.00 89.81 84 GLU A N 1
ATOM 659 C CA . GLU A 1 84 ? 3.718 2.394 14.309 1.00 89.81 84 GLU A CA 1
ATOM 660 C C . GLU A 1 84 ? 3.135 3.713 13.762 1.00 89.81 84 GLU A C 1
ATOM 662 O O . GLU A 1 84 ? 1.939 3.823 13.488 1.00 89.81 84 GLU A O 1
ATOM 667 N N . VAL A 1 85 ? 3.987 4.721 13.530 1.00 91.44 85 VAL A N 1
ATOM 668 C CA . VAL A 1 85 ? 3.573 5.991 12.911 1.00 91.44 85 VAL A CA 1
ATOM 669 C C . VAL A 1 85 ? 3.113 5.785 11.466 1.00 91.44 85 VAL A C 1
ATOM 671 O O . VAL A 1 85 ? 2.107 6.376 11.071 1.00 91.44 85 VAL A O 1
ATOM 674 N N . ALA A 1 86 ? 3.827 4.969 10.686 1.00 91.50 86 ALA A N 1
ATOM 675 C CA . ALA A 1 86 ? 3.473 4.671 9.302 1.00 91.50 86 ALA A CA 1
ATOM 676 C C . ALA A 1 86 ? 2.161 3.879 9.205 1.00 91.50 86 ALA A C 1
ATOM 678 O O . ALA A 1 86 ? 1.305 4.219 8.392 1.00 91.50 86 ALA A O 1
ATOM 679 N N . HIS A 1 87 ? 1.965 2.880 10.069 1.00 92.50 87 HIS A N 1
ATOM 680 C CA . HIS A 1 87 ? 0.727 2.102 10.133 1.00 92.50 87 HIS A CA 1
ATOM 681 C C . HIS A 1 87 ? -0.472 2.988 10.468 1.00 92.50 87 HIS A C 1
ATOM 683 O O . HIS A 1 87 ? -1.450 2.999 9.722 1.00 92.50 87 HIS A O 1
ATOM 689 N N . TRP A 1 88 ? -0.357 3.833 11.501 1.00 94.06 88 TRP A N 1
ATOM 690 C CA . TRP A 1 88 ? -1.384 4.832 11.809 1.00 94.06 88 TRP A CA 1
ATOM 691 C C . TRP A 1 88 ? -1.665 5.759 10.625 1.00 94.06 88 TRP A C 1
ATOM 693 O O . TRP A 1 88 ? -2.822 6.059 10.343 1.00 94.06 88 TRP A O 1
ATOM 703 N N . PHE A 1 89 ? -0.623 6.226 9.931 1.00 93.94 89 PHE A N 1
ATOM 704 C CA . PHE A 1 89 ? -0.796 7.104 8.778 1.00 93.94 89 PHE A CA 1
ATOM 705 C C . PHE A 1 89 ? -1.636 6.434 7.689 1.00 93.94 89 PHE A C 1
ATOM 707 O O . PHE A 1 89 ? -2.544 7.068 7.161 1.00 93.94 89 PHE A O 1
ATOM 714 N N . VAL A 1 90 ? -1.378 5.162 7.388 1.00 93.19 90 VAL A N 1
ATOM 715 C CA . VAL A 1 90 ? -2.174 4.413 6.412 1.00 93.19 90 VAL A CA 1
ATOM 716 C C . VAL A 1 90 ? -3.624 4.281 6.884 1.00 93.19 90 VAL A C 1
ATOM 718 O O . VAL A 1 90 ? -4.528 4.657 6.144 1.00 93.19 90 VAL A O 1
ATOM 721 N N . LEU A 1 91 ? -3.856 3.831 8.123 1.00 94.50 91 LEU A N 1
ATOM 722 C CA . LEU A 1 91 ? -5.211 3.655 8.662 1.00 94.50 91 LEU A CA 1
ATOM 723 C C . LEU A 1 91 ? -6.016 4.962 8.671 1.00 94.50 91 LEU A C 1
ATOM 725 O O . LEU A 1 91 ? -7.176 4.973 8.274 1.00 94.50 91 LEU A O 1
ATOM 729 N N . ASN A 1 92 ? -5.394 6.070 9.078 1.00 95.19 92 ASN A N 1
ATOM 730 C CA . ASN A 1 92 ? -6.041 7.377 9.195 1.00 95.19 92 ASN A CA 1
ATOM 731 C C . ASN A 1 92 ? -6.332 8.052 7.840 1.00 95.19 92 ASN A C 1
ATOM 733 O O . ASN A 1 92 ? -7.055 9.042 7.803 1.00 95.19 92 ASN A O 1
ATOM 737 N N . ASN A 1 93 ? -5.747 7.570 6.740 1.00 93.38 93 ASN A N 1
ATOM 738 C CA . ASN A 1 93 ? -5.940 8.136 5.398 1.00 93.38 93 ASN A CA 1
ATOM 739 C C . ASN A 1 93 ? -6.604 7.144 4.426 1.00 93.38 93 ASN A C 1
ATOM 741 O O . ASN A 1 93 ? -6.600 7.378 3.221 1.00 93.38 93 ASN A O 1
ATOM 745 N N . CYS A 1 94 ? -7.144 6.033 4.930 1.00 93.00 94 CYS A N 1
ATOM 746 C CA . CYS A 1 94 ? -7.848 5.045 4.121 1.00 93.00 94 CYS A CA 1
ATOM 747 C C . CYS A 1 94 ? -9.356 5.314 4.192 1.00 93.00 94 CYS A C 1
ATOM 749 O O . CYS A 1 94 ? -9.957 5.199 5.264 1.00 93.00 94 CYS A O 1
ATOM 751 N N . ASP A 1 95 ? -9.972 5.648 3.057 1.00 93.12 95 ASP A N 1
ATOM 752 C CA . ASP A 1 95 ? -11.392 6.017 2.990 1.00 93.12 95 ASP A CA 1
ATOM 753 C C . ASP A 1 95 ? -12.303 4.891 3.501 1.00 93.12 95 ASP A C 1
ATOM 755 O O . ASP A 1 95 ? -13.273 5.120 4.224 1.00 93.12 95 ASP A O 1
ATOM 759 N N . GLU A 1 96 ? -11.946 3.647 3.190 1.00 94.06 96 GLU A N 1
ATOM 760 C CA . GLU A 1 96 ? -12.659 2.444 3.612 1.00 94.06 96 GLU A CA 1
ATOM 761 C C . GLU A 1 96 ? -12.616 2.220 5.133 1.00 94.06 96 GLU A C 1
ATOM 763 O O . GLU A 1 96 ? -13.406 1.436 5.665 1.00 94.06 96 GLU A O 1
ATOM 768 N N . ILE A 1 97 ? -11.718 2.913 5.843 1.00 94.75 97 ILE A N 1
ATOM 769 C CA . ILE A 1 97 ? -11.513 2.789 7.291 1.00 94.75 97 ILE A CA 1
ATOM 770 C C . ILE A 1 97 ? -12.204 3.908 8.080 1.00 94.75 97 ILE A C 1
ATOM 772 O O . ILE A 1 97 ? -12.407 3.767 9.287 1.00 94.75 97 ILE A O 1
ATOM 776 N N . MET A 1 98 ? -12.669 4.973 7.414 1.00 94.75 98 MET A N 1
ATOM 777 C CA . MET A 1 98 ? -13.303 6.131 8.062 1.00 94.75 98 MET A CA 1
ATOM 778 C C . MET A 1 98 ? -14.446 5.756 9.010 1.00 94.75 98 MET A C 1
ATOM 780 O O . MET A 1 98 ? -14.509 6.267 10.123 1.00 94.75 98 MET A O 1
ATOM 784 N N . ALA A 1 99 ? -15.305 4.809 8.623 1.00 95.44 99 ALA A N 1
ATOM 785 C CA . ALA A 1 99 ? -16.421 4.382 9.468 1.00 95.44 99 ALA A CA 1
ATOM 786 C C . ALA A 1 99 ? -15.957 3.803 10.820 1.00 95.44 99 ALA A C 1
ATOM 788 O O . ALA A 1 99 ? -16.580 4.049 11.853 1.00 95.44 99 ALA A O 1
ATOM 789 N N . TYR A 1 100 ? -14.840 3.071 10.826 1.00 96.31 100 TYR A N 1
ATOM 790 C CA . TYR A 1 100 ? -14.258 2.507 12.042 1.00 96.31 100 TYR A CA 1
ATOM 791 C C . TYR A 1 100 ? -13.577 3.588 12.886 1.00 96.31 100 TYR A C 1
ATOM 793 O O . TYR A 1 100 ? -13.678 3.559 14.115 1.00 96.31 100 TYR A O 1
ATOM 801 N N . LEU A 1 101 ? -12.904 4.551 12.241 1.00 97.19 101 LEU A N 1
ATOM 802 C CA . LEU A 1 101 ? -12.314 5.709 12.921 1.00 97.19 101 LEU A CA 1
ATOM 803 C C . LEU A 1 101 ? -13.397 6.503 13.659 1.00 97.19 101 LEU A C 1
ATOM 805 O O . LEU A 1 101 ? -13.254 6.763 14.852 1.00 97.19 101 LEU A O 1
ATOM 809 N N . ASP A 1 102 ? -14.514 6.797 12.997 1.00 97.38 102 ASP A N 1
ATOM 810 C CA . ASP A 1 102 ? -15.637 7.513 13.603 1.00 97.38 102 ASP A CA 1
ATOM 811 C C . ASP A 1 102 ? -16.248 6.743 14.784 1.00 97.38 102 ASP A C 1
ATOM 813 O O . ASP A 1 102 ? -16.522 7.328 15.837 1.00 97.38 102 ASP A O 1
ATOM 817 N N . GLU A 1 103 ? -16.440 5.425 14.644 1.00 97.44 103 GLU A N 1
ATOM 818 C CA . GLU A 1 103 ? -16.954 4.569 15.720 1.00 97.44 103 GLU A CA 1
ATOM 819 C C . GLU A 1 103 ? -16.039 4.621 16.951 1.00 97.44 103 GLU A C 1
ATOM 821 O O . GLU A 1 103 ? -16.490 4.905 18.068 1.00 97.44 103 GLU A O 1
ATOM 826 N N . HIS A 1 104 ? -14.736 4.421 16.754 1.00 97.75 104 HIS A N 1
ATOM 827 C CA . HIS A 1 104 ? -13.774 4.441 17.847 1.00 97.75 104 HIS A CA 1
ATOM 828 C C . HIS A 1 104 ? -13.609 5.842 18.451 1.00 97.75 104 HIS A C 1
ATOM 830 O O . HIS A 1 104 ? -13.468 5.979 19.665 1.00 97.75 104 HIS A O 1
ATOM 836 N N . GLU A 1 105 ? -13.657 6.913 17.655 1.00 97.00 105 GLU A N 1
ATOM 837 C CA . GLU A 1 105 ? -13.601 8.280 18.178 1.00 97.00 105 GLU A CA 1
ATOM 838 C C . GLU A 1 105 ? -14.803 8.577 19.090 1.00 97.00 105 GLU A C 1
ATOM 840 O O . GLU A 1 105 ? -14.647 9.174 20.161 1.00 97.00 105 GLU A O 1
ATOM 845 N N . GLN A 1 106 ? -15.999 8.103 18.726 1.00 97.44 106 GLN A N 1
ATOM 846 C CA . GLN A 1 106 ? -17.179 8.203 19.587 1.00 97.44 106 GLN A CA 1
ATOM 847 C C . GLN A 1 106 ? -17.019 7.419 20.893 1.00 97.44 106 GLN A C 1
ATOM 849 O O . GLN A 1 106 ? -17.443 7.913 21.940 1.00 97.44 106 GLN A O 1
ATOM 854 N N . MET A 1 107 ? -16.396 6.235 20.863 1.00 96.69 107 MET A N 1
ATOM 855 C CA . MET A 1 107 ? -16.065 5.487 22.084 1.00 96.69 107 MET A CA 1
ATOM 856 C C . MET A 1 107 ? -15.115 6.294 22.979 1.00 96.69 107 MET A C 1
ATOM 858 O O . MET A 1 107 ? -15.407 6.508 24.156 1.00 96.69 107 MET A O 1
ATOM 862 N N . MET A 1 108 ? -14.047 6.860 22.408 1.00 97.75 108 MET A N 1
ATOM 863 C CA . MET A 1 108 ? -13.086 7.683 23.154 1.00 97.75 108 MET A CA 1
ATOM 864 C C . MET A 1 108 ? -13.734 8.926 23.779 1.00 97.75 108 MET A C 1
ATOM 866 O O . MET A 1 108 ? -13.408 9.280 24.911 1.00 97.75 108 MET A O 1
ATOM 870 N N . LYS A 1 109 ? -14.679 9.576 23.084 1.00 96.38 109 LYS A N 1
ATOM 871 C CA . LYS A 1 109 ? -15.441 10.730 23.608 1.00 96.38 109 LYS A CA 1
ATOM 872 C C . LYS A 1 109 ? -16.301 10.381 24.829 1.00 96.38 109 LYS A C 1
ATOM 874 O O . LYS A 1 109 ? -16.586 11.266 25.631 1.00 96.38 109 LYS A O 1
ATOM 879 N N . ARG A 1 110 ? -16.732 9.122 24.965 1.00 96.50 110 ARG A N 1
ATOM 880 C CA . ARG A 1 110 ? -17.536 8.644 26.104 1.00 96.50 110 ARG A CA 1
ATOM 881 C C . ARG A 1 110 ? -16.668 8.260 27.301 1.00 96.50 110 ARG A C 1
ATOM 883 O O . ARG A 1 110 ? -17.079 8.476 28.436 1.00 96.50 110 ARG A O 1
ATOM 890 N N . GLU A 1 111 ? -15.489 7.697 27.051 1.00 95.50 111 GLU A N 1
ATOM 891 C CA . GLU A 1 111 ? -14.617 7.130 28.089 1.00 95.50 111 GLU A CA 1
ATOM 892 C C . GLU A 1 111 ? -13.578 8.119 28.635 1.00 95.50 111 GLU A C 1
ATOM 894 O O . GLU A 1 111 ? -13.050 7.932 29.736 1.00 95.50 111 GLU A O 1
ATOM 899 N N . HIS A 1 112 ? -13.269 9.182 27.887 1.00 95.19 112 HIS A N 1
ATOM 900 C CA . HIS A 1 112 ? -12.178 10.091 28.217 1.00 95.19 112 HIS A CA 1
ATOM 901 C C . HIS A 1 112 ? -12.577 11.573 28.163 1.00 95.19 112 HIS A C 1
ATOM 903 O O . HIS A 1 112 ? -13.418 11.975 27.358 1.00 95.19 112 HIS A O 1
ATOM 909 N N . PRO A 1 113 ? -11.927 12.432 28.974 1.00 95.94 113 PRO A N 1
ATOM 910 C CA . PRO A 1 113 ? -12.058 13.881 28.857 1.00 95.94 113 PRO A CA 1
ATOM 911 C C . PRO A 1 113 ? -11.700 14.381 27.452 1.00 95.94 113 PRO A C 1
ATOM 913 O O . PRO A 1 113 ? -10.747 13.894 26.843 1.00 95.94 113 PRO A O 1
ATOM 916 N N . SER A 1 114 ? -12.390 15.426 26.985 1.00 94.62 114 SER A N 1
ATOM 917 C CA . SER A 1 114 ? -12.263 15.977 25.622 1.00 94.62 114 SER A CA 1
ATOM 918 C C . SER A 1 114 ? -10.819 16.228 25.165 1.00 94.62 114 SER A C 1
ATOM 920 O O . SER A 1 114 ? -10.459 15.885 24.044 1.00 94.62 114 SER A O 1
ATOM 922 N N . HIS A 1 115 ? -9.965 16.764 26.042 1.00 95.19 115 HIS A N 1
ATOM 923 C CA . HIS A 1 115 ? -8.563 17.069 25.733 1.00 95.19 115 HIS A CA 1
ATOM 924 C C . HIS A 1 115 ? -7.670 15.828 25.538 1.00 95.19 115 HIS A C 1
ATOM 926 O O . HIS A 1 115 ? -6.561 15.952 25.022 1.00 95.19 115 HIS A O 1
ATOM 932 N N . LEU A 1 116 ? -8.123 14.636 25.945 1.00 96.12 116 LEU A N 1
ATOM 933 C CA . LEU A 1 116 ? -7.395 13.375 25.770 1.00 96.12 116 LEU A CA 1
ATOM 934 C C . LEU A 1 116 ? -7.896 12.546 24.588 1.00 96.12 116 LEU A C 1
ATOM 936 O O . LEU A 1 116 ? -7.165 11.658 24.153 1.00 96.12 116 LEU A O 1
ATOM 940 N N . VAL A 1 117 ? -9.092 12.839 24.064 1.00 96.19 117 VAL A N 1
ATOM 941 C CA . VAL A 1 117 ? -9.766 12.040 23.028 1.00 96.19 117 VAL A CA 1
ATOM 942 C C . VAL A 1 117 ? -8.866 11.821 21.820 1.00 96.19 117 VAL A C 1
ATOM 944 O O . VAL A 1 117 ? -8.595 10.678 21.479 1.00 96.19 117 VAL A O 1
ATOM 947 N N . ALA A 1 118 ? -8.329 12.886 21.219 1.00 95.50 118 ALA A N 1
ATOM 948 C CA . ALA A 1 118 ? -7.496 12.766 20.019 1.00 95.50 118 ALA A CA 1
ATOM 949 C C . ALA A 1 118 ? -6.231 11.923 20.263 1.00 95.50 118 ALA A C 1
ATOM 951 O O . ALA A 1 118 ? -5.859 11.087 19.440 1.00 95.50 118 ALA A O 1
ATOM 952 N N . ARG A 1 119 ? -5.588 12.104 21.427 1.00 96.19 119 ARG A N 1
ATOM 953 C CA . ARG A 1 119 ? -4.395 11.335 21.804 1.00 96.19 119 ARG A CA 1
ATOM 954 C C . ARG A 1 119 ? -4.732 9.858 21.987 1.00 96.19 119 ARG A C 1
ATOM 956 O O . ARG A 1 119 ? -4.024 9.014 21.452 1.00 96.19 119 ARG A O 1
ATOM 963 N N . LYS A 1 120 ? -5.802 9.557 22.729 1.00 96.75 120 LYS A N 1
ATOM 964 C CA . LYS A 1 120 ? -6.221 8.181 23.019 1.00 96.75 120 LYS A CA 1
ATOM 965 C C . LYS A 1 120 ? -6.773 7.466 21.798 1.00 96.75 120 LYS A C 1
ATOM 967 O O . LYS A 1 120 ? -6.446 6.304 21.601 1.00 96.75 120 LYS A O 1
ATOM 972 N N . HIS A 1 121 ? -7.493 8.176 20.938 1.00 96.81 121 HIS A N 1
ATOM 973 C CA . HIS A 1 121 ? -7.949 7.654 19.661 1.00 96.81 121 HIS A CA 1
ATOM 974 C C . HIS A 1 121 ? -6.764 7.165 18.822 1.00 96.81 121 HIS A C 1
ATOM 976 O O . HIS A 1 121 ? -6.712 5.989 18.487 1.00 96.81 121 HIS A O 1
ATOM 982 N N . ARG A 1 122 ? -5.755 8.014 18.596 1.00 95.50 122 ARG A N 1
ATOM 983 C CA . ARG A 1 122 ? -4.545 7.634 17.850 1.00 95.50 122 ARG A CA 1
ATOM 984 C C . ARG A 1 122 ? -3.751 6.495 18.503 1.00 95.50 122 ARG A C 1
ATOM 986 O O . ARG A 1 122 ? -3.210 5.654 17.800 1.00 95.50 122 ARG A O 1
ATOM 993 N N . GLU A 1 123 ? -3.635 6.500 19.830 1.00 94.12 123 GLU A N 1
ATOM 994 C CA . GLU A 1 123 ? -2.852 5.510 20.588 1.00 94.12 123 GLU A CA 1
ATOM 995 C C . GLU A 1 123 ? -3.506 4.120 20.587 1.00 94.12 123 GLU A C 1
ATOM 997 O O . GLU A 1 123 ? -2.808 3.116 20.500 1.00 94.12 123 GLU A O 1
ATOM 1002 N N . LEU A 1 124 ? -4.836 4.058 20.692 1.00 95.62 124 LEU A N 1
ATOM 1003 C CA . LEU A 1 124 ? -5.566 2.809 20.926 1.00 95.62 124 LEU A CA 1
ATOM 1004 C C . LEU A 1 124 ? -6.231 2.243 19.668 1.00 95.62 124 LEU A C 1
ATOM 1006 O O . LEU A 1 124 ? -6.518 1.047 19.6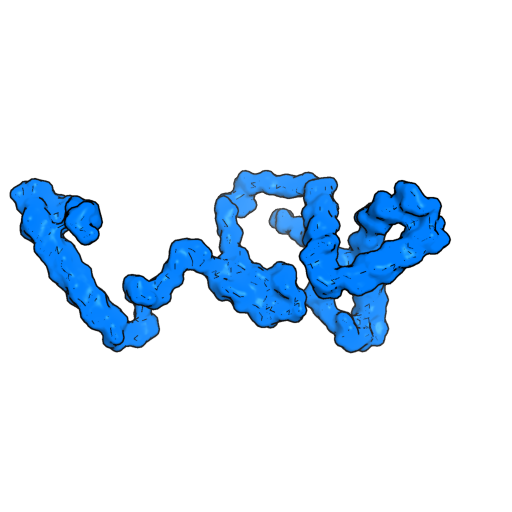29 1.00 95.62 124 LEU A O 1
ATOM 1010 N N . PHE A 1 125 ? -6.460 3.071 18.642 1.00 96.88 125 PHE A N 1
ATOM 1011 C CA . PHE A 1 125 ? -7.186 2.654 17.444 1.00 96.88 125 PHE A CA 1
ATOM 1012 C C . PHE A 1 125 ? -6.571 1.440 16.737 1.00 96.88 125 PHE A C 1
ATOM 1014 O O . PHE A 1 125 ? -7.338 0.526 16.455 1.00 96.88 125 PHE A O 1
ATOM 1021 N N . PRO A 1 126 ? -5.247 1.355 16.474 1.00 94.94 126 PRO A N 1
ATOM 1022 C CA . PRO A 1 126 ? -4.697 0.220 15.728 1.00 94.94 126 PRO A CA 1
ATOM 1023 C C . PRO A 1 126 ? -4.994 -1.132 16.391 1.00 94.94 126 PRO A C 1
ATOM 1025 O O . PRO A 1 126 ? -5.474 -2.057 15.737 1.00 94.94 126 PRO A O 1
ATOM 1028 N N . GLN A 1 127 ? -4.801 -1.222 17.712 1.00 94.81 127 GLN A N 1
ATOM 1029 C CA . GLN A 1 127 ? -5.088 -2.445 18.461 1.00 94.81 127 GLN A CA 1
ATOM 1030 C C . GLN A 1 127 ? -6.592 -2.731 18.527 1.00 94.81 127 GLN A C 1
ATOM 1032 O O . GLN A 1 127 ? -7.014 -3.863 18.297 1.00 94.81 127 GLN A O 1
ATOM 1037 N N . TRP A 1 128 ? -7.410 -1.710 18.805 1.00 96.88 128 TRP A N 1
ATOM 1038 C CA . TRP A 1 128 ? -8.866 -1.859 18.821 1.00 96.88 128 TRP A CA 1
ATOM 1039 C C . TRP A 1 128 ? -9.400 -2.343 17.468 1.00 96.88 128 TRP A C 1
ATOM 1041 O O . TRP A 1 128 ? -10.256 -3.226 17.420 1.00 96.88 128 TRP A O 1
ATOM 1051 N N . PHE A 1 129 ? -8.869 -1.800 16.373 1.00 96.81 129 PHE A N 1
ATOM 1052 C CA . PHE A 1 129 ? -9.271 -2.138 15.016 1.00 96.81 129 PHE A CA 1
ATOM 1053 C C . PHE A 1 129 ? -8.910 -3.588 14.679 1.00 96.81 129 PHE A C 1
ATOM 1055 O O . PHE A 1 129 ? -9.754 -4.331 14.177 1.00 96.81 129 PHE A O 1
ATOM 1062 N N . LEU A 1 130 ? -7.710 -4.042 15.051 1.00 95.56 130 LEU A N 1
ATOM 1063 C CA . LEU A 1 130 ? -7.323 -5.448 14.930 1.00 95.56 130 LEU A CA 1
ATOM 1064 C C . LEU A 1 130 ? -8.260 -6.380 15.710 1.00 95.56 130 LEU A C 1
ATOM 1066 O O . LEU A 1 130 ? -8.734 -7.385 15.171 1.00 95.56 130 LEU A O 1
ATOM 1070 N N . ASP A 1 131 ? -8.576 -6.042 16.958 1.00 96.44 131 ASP A N 1
ATOM 1071 C CA . ASP A 1 131 ? -9.492 -6.831 17.783 1.00 96.44 131 ASP A CA 1
ATOM 1072 C C . ASP A 1 131 ? -10.907 -6.860 17.188 1.00 96.44 131 ASP A C 1
ATOM 1074 O O . ASP A 1 131 ? -11.577 -7.898 17.205 1.00 96.44 131 ASP A O 1
ATOM 1078 N N . TYR A 1 132 ? -11.364 -5.739 16.627 1.00 96.38 132 TYR A N 1
ATOM 1079 C CA . TYR A 1 132 ? -12.648 -5.633 15.940 1.00 96.38 132 TYR A CA 1
ATOM 1080 C C . TYR A 1 132 ? -12.705 -6.560 14.720 1.00 96.38 132 TYR A C 1
ATOM 1082 O O . TYR A 1 132 ? -13.629 -7.368 14.594 1.00 96.38 132 TYR A O 1
ATOM 1090 N N . VAL A 1 133 ? -11.695 -6.514 13.848 1.00 95.94 133 VAL A N 1
ATOM 1091 C CA . VAL A 1 133 ? -11.642 -7.361 12.647 1.00 95.94 133 VAL A CA 1
ATOM 1092 C C . VAL A 1 133 ? -11.527 -8.846 13.016 1.00 95.94 133 VAL A C 1
ATOM 1094 O O . VAL A 1 133 ? -12.166 -9.692 12.387 1.00 95.94 133 VAL A O 1
ATOM 1097 N N . ASN A 1 134 ? -10.809 -9.187 14.090 1.00 95.69 134 ASN A N 1
ATOM 1098 C CA . ASN A 1 134 ? -10.761 -10.555 14.618 1.00 95.69 134 ASN A CA 1
ATOM 1099 C C . ASN A 1 134 ? -12.123 -11.051 15.128 1.00 95.69 134 ASN A C 1
ATOM 1101 O O . ASN A 1 134 ? -12.474 -12.222 14.933 1.00 95.69 134 ASN A O 1
ATOM 1105 N N . LYS A 1 135 ? -12.926 -10.174 15.74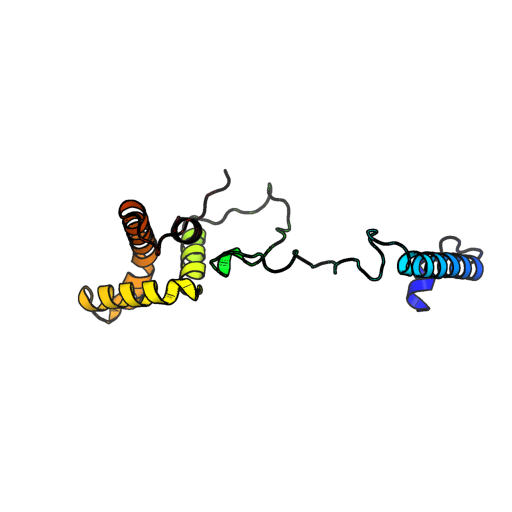2 1.00 96.38 135 LYS A N 1
ATOM 1106 C CA . LYS A 1 135 ? -14.310 -10.501 16.117 1.00 96.38 135 LYS A CA 1
ATOM 1107 C C . LYS A 1 135 ? -15.170 -10.760 14.883 1.00 96.38 135 LYS A C 1
ATOM 1109 O O . LYS A 1 135 ? -15.891 -11.755 14.879 1.00 96.38 135 LYS A O 1
ATOM 1114 N N . LEU A 1 136 ? -15.054 -9.936 13.835 1.00 95.69 136 LEU A N 1
ATOM 1115 C CA . LEU A 1 136 ? -15.758 -10.159 12.561 1.00 95.69 136 LEU A CA 1
ATOM 1116 C C . LEU A 1 136 ? -15.399 -11.509 11.931 1.00 95.69 136 LEU A C 1
ATOM 1118 O O . LEU A 1 136 ? -16.278 -12.217 11.440 1.00 95.69 136 LEU A O 1
ATOM 1122 N N . LYS A 1 137 ? -14.112 -11.872 11.968 1.00 94.94 137 LYS A N 1
ATOM 1123 C CA . LYS A 1 137 ? -13.620 -13.163 11.476 1.00 94.94 137 LYS A CA 1
ATOM 1124 C C . LYS A 1 137 ? -14.243 -14.323 12.248 1.00 94.94 137 LYS A C 1
ATOM 1126 O O . LYS A 1 137 ? -14.732 -15.276 11.654 1.00 94.94 137 LYS A O 1
ATOM 1131 N N . SER A 1 138 ? -14.260 -14.220 13.574 1.00 95.56 138 SER A N 1
ATOM 1132 C CA . SER A 1 138 ? -14.787 -15.266 14.459 1.00 95.56 138 SER A CA 1
ATOM 1133 C C . SER A 1 138 ? -16.305 -15.437 14.339 1.00 95.56 138 SER A C 1
ATOM 1135 O O . SER A 1 138 ? -16.816 -16.535 14.545 1.00 95.56 138 SER A O 1
ATOM 1137 N N . SER A 1 139 ? -17.035 -14.370 13.998 1.00 96.06 139 SER A N 1
ATOM 1138 C CA . SER A 1 139 ? -18.487 -14.398 13.803 1.00 96.06 139 SER A CA 1
ATOM 1139 C C . SER A 1 139 ? -18.923 -14.739 12.374 1.00 96.06 139 SER A C 1
ATOM 1141 O O . SER A 1 139 ? -20.125 -14.769 12.114 1.00 96.06 139 SER A O 1
ATOM 1143 N N . ASN A 1 140 ? -17.983 -15.009 11.455 1.00 93.00 140 ASN A N 1
ATOM 1144 C CA . ASN A 1 140 ? -18.249 -15.176 10.020 1.00 93.00 140 ASN A CA 1
ATOM 1145 C C . ASN A 1 140 ? -19.071 -14.012 9.434 1.00 93.00 140 ASN A C 1
ATOM 1147 O O . ASN A 1 140 ? -19.990 -14.221 8.638 1.00 93.00 140 ASN A O 1
ATOM 1151 N N . SER A 1 141 ? -18.766 -12.779 9.853 1.00 94.38 141 SER A N 1
ATOM 1152 C CA . SER A 1 141 ? -19.477 -11.595 9.368 1.00 94.38 141 SER A CA 1
ATOM 1153 C C . SER A 1 141 ? -19.303 -11.427 7.853 1.00 94.38 141 SER A C 1
ATOM 1155 O O . SER A 1 141 ? -18.176 -11.516 7.364 1.00 94.38 141 SER A O 1
ATOM 1157 N N . PRO A 1 142 ? -20.359 -11.076 7.095 1.00 92.19 142 PRO A N 1
ATOM 1158 C CA . PRO A 1 142 ? -20.235 -10.786 5.665 1.00 92.19 142 PRO A CA 1
ATOM 1159 C C . PRO A 1 142 ? -19.388 -9.537 5.371 1.00 92.19 142 PRO A C 1
ATOM 1161 O O . PRO A 1 142 ? -18.935 -9.357 4.245 1.00 92.19 142 PRO A O 1
ATOM 1164 N N . THR A 1 143 ? -19.172 -8.670 6.366 1.00 90.25 143 THR A N 1
ATOM 1165 C CA . THR A 1 143 ? -18.304 -7.487 6.251 1.00 90.25 143 THR A CA 1
ATOM 1166 C C . THR A 1 143 ? -16.817 -7.808 6.419 1.00 90.25 143 THR A C 1
ATOM 1168 O O . THR A 1 143 ? -15.975 -6.944 6.182 1.00 90.25 143 THR A O 1
ATOM 1171 N N . TYR A 1 144 ? -16.474 -9.037 6.819 1.00 93.69 144 TYR A N 1
ATOM 1172 C CA . TYR A 1 144 ? -15.089 -9.480 6.916 1.00 93.69 144 TYR A CA 1
ATOM 1173 C C . TYR A 1 144 ? -14.448 -9.628 5.527 1.00 93.69 144 TYR A C 1
ATOM 1175 O O . TYR A 1 144 ? -15.068 -10.105 4.574 1.00 93.69 144 TYR A O 1
ATOM 1183 N N . SER A 1 145 ? -13.167 -9.275 5.424 1.00 93.50 145 SER A N 1
ATOM 1184 C CA . SER A 1 145 ? -12.326 -9.641 4.286 1.00 93.50 145 SER A CA 1
ATOM 1185 C C . SER A 1 145 ? -10.878 -9.849 4.722 1.00 93.50 145 SER A C 1
ATOM 1187 O O . SER A 1 145 ? -10.431 -9.268 5.713 1.00 93.50 145 SER A O 1
ATOM 1189 N N . ASP A 1 146 ? -10.140 -10.660 3.963 1.00 92.69 146 ASP A N 1
ATOM 1190 C CA . ASP A 1 146 ? -8.714 -10.889 4.213 1.00 92.69 146 ASP A CA 1
ATOM 1191 C C . ASP A 1 146 ? -7.898 -9.598 4.063 1.00 92.69 146 ASP A C 1
ATOM 1193 O O . ASP A 1 146 ? -6.990 -9.352 4.849 1.00 92.69 146 ASP A O 1
ATOM 1197 N N . GLU A 1 147 ? -8.262 -8.730 3.115 1.00 92.88 147 GLU A N 1
ATOM 1198 C CA . GLU A 1 147 ? -7.645 -7.408 2.954 1.00 92.88 147 GLU A CA 1
ATOM 1199 C C . GLU A 1 147 ? -7.839 -6.534 4.200 1.00 92.88 147 GLU A C 1
ATOM 1201 O O . GLU A 1 147 ? -6.875 -5.961 4.702 1.00 92.88 147 GLU A O 1
ATOM 1206 N N . LEU A 1 148 ? -9.053 -6.491 4.762 1.00 94.06 148 LEU A N 1
ATOM 1207 C CA . LEU A 1 148 ? -9.325 -5.740 5.991 1.00 94.06 148 LEU A CA 1
ATOM 1208 C C . LEU A 1 148 ? -8.490 -6.263 7.167 1.00 94.06 148 LEU A C 1
ATOM 1210 O O . LEU A 1 148 ? -7.963 -5.477 7.950 1.00 94.06 148 LEU A O 1
ATOM 1214 N N . TYR A 1 149 ? -8.335 -7.585 7.268 1.00 94.06 149 TYR A N 1
ATOM 1215 C CA . TYR A 1 149 ? -7.471 -8.206 8.270 1.00 94.06 149 TYR A CA 1
ATOM 1216 C C . TYR A 1 149 ? -5.999 -7.844 8.065 1.00 94.06 149 TYR A C 1
ATOM 1218 O O . TYR A 1 149 ? -5.341 -7.447 9.020 1.00 94.06 149 TYR A O 1
ATOM 1226 N N . ASN A 1 150 ? -5.492 -7.933 6.837 1.00 92.19 150 ASN A N 1
ATOM 1227 C CA . ASN A 1 150 ? -4.102 -7.600 6.523 1.00 92.19 150 ASN A CA 1
ATOM 1228 C C . ASN A 1 150 ? -3.786 -6.123 6.776 1.00 92.19 150 ASN A C 1
ATOM 1230 O O . ASN A 1 150 ? -2.663 -5.803 7.144 1.00 92.19 150 ASN A O 1
ATOM 1234 N N . LEU A 1 151 ? -4.765 -5.234 6.594 1.00 92.56 151 LEU A N 1
ATOM 1235 C CA . LEU A 1 151 ? -4.624 -3.812 6.895 1.00 92.56 151 LEU A CA 1
ATOM 1236 C C . LEU A 1 151 ? -4.637 -3.530 8.405 1.00 92.56 151 LEU A C 1
ATOM 1238 O O . LEU A 1 151 ? -3.871 -2.700 8.892 1.00 92.56 151 LEU A O 1
ATOM 1242 N N . ALA A 1 152 ? -5.506 -4.222 9.146 1.00 93.06 152 ALA A N 1
ATOM 1243 C CA . ALA A 1 152 ? -5.552 -4.168 10.606 1.00 93.06 152 ALA A CA 1
ATOM 1244 C C . ALA A 1 152 ? -4.282 -4.732 11.257 1.00 93.06 152 ALA A C 1
ATOM 1246 O O . ALA A 1 152 ? -3.860 -4.255 12.309 1.00 93.06 152 ALA A O 1
ATOM 1247 N N . PHE A 1 153 ? -3.705 -5.768 10.656 1.00 88.56 153 PHE A N 1
ATOM 1248 C CA . PHE A 1 153 ? -2.514 -6.421 11.167 1.00 88.56 153 PHE A CA 1
ATOM 1249 C C . PHE A 1 153 ? -1.289 -5.509 11.024 1.00 88.56 153 PHE A C 1
ATOM 1251 O O . PHE A 1 153 ? -1.106 -4.843 10.005 1.00 88.56 153 PHE A O 1
ATOM 1258 N N . ASP A 1 154 ? -0.450 -5.485 12.060 1.00 75.31 154 ASP A N 1
ATOM 1259 C CA . ASP A 1 154 ? 0.802 -4.725 12.065 1.00 75.31 154 ASP A CA 1
ATOM 1260 C C . ASP A 1 154 ? 1.665 -5.152 10.858 1.00 75.31 154 ASP A C 1
ATOM 1262 O O . ASP A 1 154 ? 1.733 -6.349 10.543 1.00 75.31 154 ASP A O 1
ATOM 1266 N N . PRO A 1 155 ? 2.332 -4.225 10.149 1.00 70.00 155 PRO A N 1
ATOM 1267 C CA . PRO A 1 155 ? 3.066 -4.573 8.944 1.00 70.00 155 PRO A CA 1
ATOM 1268 C C . PRO A 1 155 ? 4.170 -5.595 9.241 1.00 70.00 155 PRO A C 1
ATOM 1270 O O . PRO A 1 155 ? 5.007 -5.422 10.131 1.00 70.00 155 PRO A O 1
ATOM 1273 N N . ILE A 1 156 ? 4.158 -6.680 8.465 1.00 66.06 156 ILE A N 1
ATOM 1274 C CA . ILE A 1 156 ? 5.052 -7.826 8.635 1.00 66.06 156 ILE A CA 1
ATOM 1275 C C . ILE A 1 156 ? 6.500 -7.360 8.453 1.00 66.06 156 ILE A C 1
ATOM 1277 O O . ILE A 1 156 ? 6.856 -6.774 7.428 1.00 66.06 156 ILE A O 1
ATOM 1281 N N . ARG A 1 157 ? 7.353 -7.637 9.444 1.00 58.88 157 ARG A N 1
ATOM 1282 C CA . ARG A 1 157 ? 8.797 -7.420 9.312 1.00 58.88 157 ARG A CA 1
ATOM 1283 C C . ARG A 1 157 ? 9.329 -8.470 8.341 1.00 58.88 157 ARG A C 1
ATOM 1285 O O . ARG A 1 157 ? 9.192 -9.662 8.598 1.00 58.88 157 ARG A O 1
ATOM 1292 N N . ALA A 1 158 ? 9.907 -8.031 7.228 1.00 52.19 158 ALA A N 1
ATOM 1293 C CA . ALA A 1 158 ? 10.781 -8.899 6.455 1.00 52.19 158 ALA A CA 1
ATOM 1294 C C . ALA A 1 158 ? 12.052 -9.102 7.293 1.00 52.19 158 ALA A C 1
ATOM 1296 O O . ALA A 1 158 ? 12.786 -8.139 7.525 1.00 52.19 158 ALA A O 1
ATOM 1297 N N . GLU A 1 159 ? 12.224 -10.306 7.839 1.00 38.84 159 GLU A N 1
ATOM 1298 C CA . GLU A 1 159 ? 13.474 -10.752 8.471 1.00 38.84 159 GLU A CA 1
ATOM 1299 C C . GLU A 1 159 ? 14.541 -11.076 7.420 1.00 38.84 159 GLU A C 1
ATOM 1301 O O . GLU A 1 159 ? 14.176 -11.615 6.347 1.00 38.84 159 GLU A O 1
#